Protein AF-A0A3B8S6P2-F1 (afdb_monomer)

Mean predicted aligned error: 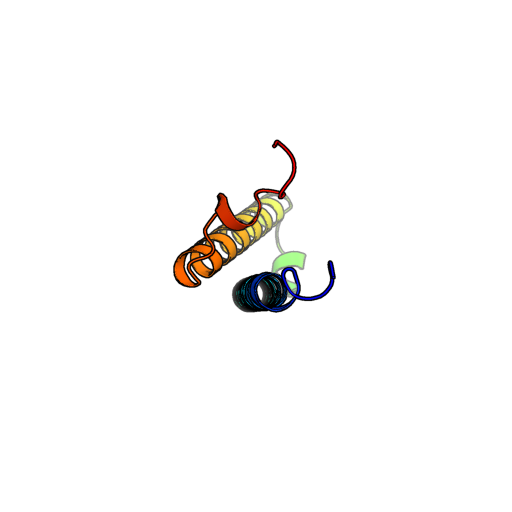9.03 Å

Solvent-accessible surface area (backbone atoms only — not comparable to full-atom values): 4838 Å² total; per-residue (Å²): 133,99,79,76,90,67,54,68,66,51,51,50,50,50,50,50,51,51,51,17,49,51,52,19,50,53,50,40,62,70,68,52,75,55,70,68,54,62,70,73,44,51,74,69,55,49,54,49,54,51,50,49,46,51,51,54,28,51,51,44,29,54,50,40,35,55,75,71,61,66,55,75,74,75,73,59,71,99,77,88,132

pLDDT: mean 81.16, std 15.36, range [38.09, 95.69]

Secondary structure (DSSP, 8-state):
--SSSSSHHHHHHHHHHHHHHHHHHHHHHHHPPPHHHHHHS-HHHHHHHHHHHHHHHHHHHHHHHHHTT--GGGG--S---

Radius of gyration: 18.37 Å; Cα contacts (8 Å, |Δi|>4): 31; chains: 1; bounding box: 38×27×55 Å

Foldseek 3Di:
DPPPDCPPVVVLVVVLLVVLLVQLVVQLVVLPDDPVCVVPDDPVVNVVSVVVSVVSSVVSSVVSCVVSVPDPVSVDPPPDD

Structure (mmCIF, N/CA/C/O backbone):
data_AF-A0A3B8S6P2-F1
#
_entry.id   AF-A0A3B8S6P2-F1
#
loop_
_atom_site.group_PDB
_atom_site.id
_atom_site.type_symbol
_atom_site.label_atom_id
_atom_site.label_alt_id
_atom_site.label_comp_id
_atom_site.label_asym_id
_atom_site.label_entity_id
_atom_site.label_seq_id
_atom_site.pdbx_PDB_ins_code
_atom_site.Cartn_x
_atom_site.Cartn_y
_atom_site.Cartn_z
_atom_site.occupancy
_atom_site.B_iso_or_equiv
_atom_site.auth_seq_id
_atom_site.auth_comp_id
_atom_site.auth_asym_id
_atom_site.auth_atom_id
_atom_site.pdbx_PDB_model_num
ATOM 1 N N . GLY A 1 1 ? -16.236 2.838 37.648 1.00 43.00 1 GLY A N 1
ATOM 2 C CA . GLY A 1 1 ? -14.927 2.250 37.305 1.00 43.00 1 GLY A CA 1
ATOM 3 C C . GLY A 1 1 ? -14.713 2.355 35.811 1.00 43.00 1 GLY A C 1
ATOM 4 O O . GLY A 1 1 ? -15.480 1.769 35.064 1.00 43.00 1 GLY A O 1
ATOM 5 N N . LYS A 1 2 ? -13.736 3.155 35.374 1.00 50.22 2 LYS A N 1
ATOM 6 C CA . LYS A 1 2 ? -13.503 3.562 33.973 1.00 50.22 2 LYS A CA 1
ATOM 7 C C . LYS A 1 2 ? -12.554 2.607 33.214 1.00 50.22 2 LYS A C 1
ATOM 9 O O . LYS A 1 2 ? -11.637 3.066 32.552 1.00 50.22 2 LYS A O 1
ATOM 14 N N . GLY A 1 3 ? -12.725 1.289 33.361 1.00 52.78 3 GLY A N 1
ATOM 15 C CA . GLY A 1 3 ? -11.728 0.305 32.893 1.00 52.78 3 GLY A CA 1
ATOM 16 C C . GLY A 1 3 ? -1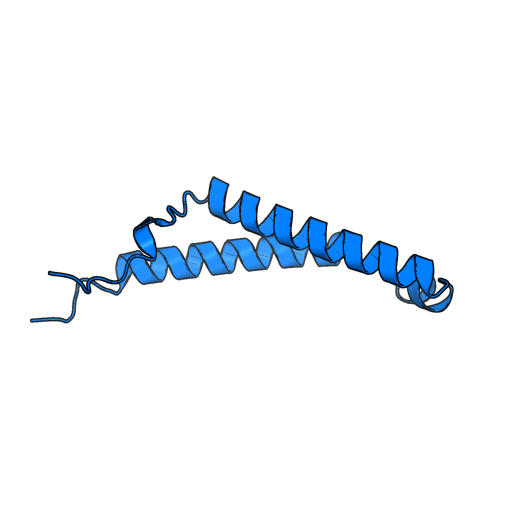2.179 -0.710 31.835 1.00 52.78 3 GLY A C 1
ATOM 17 O O . GLY A 1 3 ? -11.338 -1.446 31.343 1.00 52.78 3 GLY A O 1
ATOM 18 N N . GLY A 1 4 ? -13.472 -0.794 31.494 1.00 51.19 4 GLY A N 1
ATOM 19 C CA . GLY A 1 4 ? -14.003 -1.942 30.732 1.00 51.19 4 GLY A CA 1
ATOM 20 C C . GLY A 1 4 ? -14.551 -1.663 29.328 1.00 51.19 4 GLY A C 1
ATOM 21 O O . GLY A 1 4 ? -14.800 -2.610 28.591 1.00 51.19 4 GLY A O 1
ATOM 22 N N . LEU A 1 5 ? -14.751 -0.398 28.941 1.00 54.47 5 LEU A N 1
ATOM 23 C CA . LEU A 1 5 ? -15.512 -0.034 27.730 1.00 54.47 5 LEU A CA 1
ATOM 24 C C . LEU A 1 5 ? -14.646 0.328 26.506 1.00 54.47 5 LEU A C 1
ATOM 26 O O . LEU A 1 5 ? -15.195 0.662 25.466 1.00 54.47 5 LEU A O 1
ATOM 30 N N . LEU A 1 6 ? -13.312 0.254 26.606 1.00 59.69 6 LEU A N 1
ATOM 31 C CA . LEU A 1 6 ? -12.391 0.643 25.522 1.00 59.69 6 LEU A CA 1
ATOM 32 C C . LEU A 1 6 ? -11.605 -0.521 24.904 1.00 59.69 6 LEU A C 1
ATOM 34 O O . LEU A 1 6 ? -10.903 -0.301 23.928 1.00 59.69 6 LEU A O 1
ATOM 38 N N . THR A 1 7 ? -11.679 -1.747 25.430 1.00 61.19 7 THR A N 1
ATOM 39 C CA . THR A 1 7 ? -10.779 -2.819 24.962 1.00 61.19 7 THR A CA 1
ATOM 40 C C . THR A 1 7 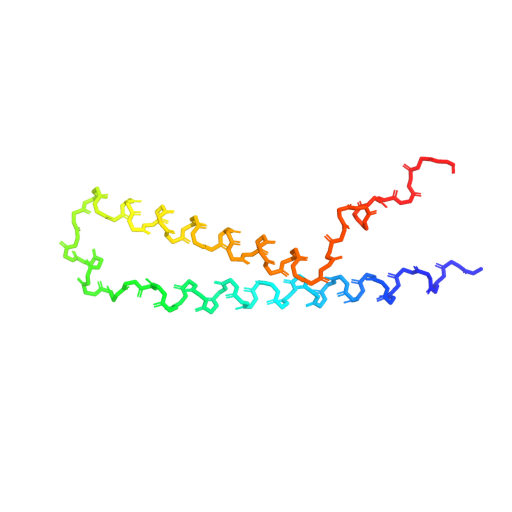? -11.370 -3.655 23.833 1.00 61.19 7 THR A C 1
ATOM 42 O O . THR A 1 7 ? -10.681 -3.888 22.851 1.00 61.19 7 THR A O 1
ATOM 45 N N . SER A 1 8 ? -12.621 -4.119 23.930 1.00 66.81 8 SER A N 1
ATOM 46 C CA . SER A 1 8 ? -13.134 -5.116 22.971 1.00 66.81 8 SER A CA 1
ATOM 47 C C . SER A 1 8 ? -13.383 -4.546 21.573 1.00 66.81 8 SER A C 1
ATOM 49 O O . SER A 1 8 ? -12.944 -5.145 20.593 1.00 66.81 8 SER A O 1
ATOM 51 N N . ASP A 1 9 ? -14.036 -3.388 21.464 1.00 74.25 9 ASP A N 1
ATOM 52 C CA . ASP A 1 9 ? -14.295 -2.759 20.163 1.00 74.25 9 ASP A CA 1
ATOM 53 C C . ASP A 1 9 ? -13.008 -2.211 19.537 1.00 74.25 9 ASP A C 1
ATOM 55 O O . ASP A 1 9 ? -12.747 -2.447 18.360 1.00 74.25 9 ASP A O 1
ATOM 59 N N . TYR A 1 10 ? -12.134 -1.598 20.342 1.00 76.88 10 TYR A N 1
ATOM 60 C CA . TYR A 1 10 ? -10.813 -1.160 19.887 1.00 76.88 10 TYR A CA 1
ATOM 61 C C . TYR A 1 10 ? -9.952 -2.331 19.399 1.00 76.88 10 TYR A C 1
ATOM 63 O O . TYR A 1 10 ? -9.329 -2.239 18.347 1.00 76.88 10 TYR A O 1
ATOM 71 N N . TRP A 1 11 ? -9.948 -3.459 20.116 1.00 79.81 11 TRP A N 1
ATOM 72 C CA . TRP A 1 11 ? -9.206 -4.656 19.713 1.00 79.81 11 TRP A CA 1
ATOM 73 C C . TRP A 1 11 ? -9.754 -5.268 18.421 1.00 79.81 11 TRP A C 1
ATOM 75 O O . TRP A 1 11 ? -8.981 -5.680 17.559 1.00 79.81 11 TRP A O 1
ATOM 85 N N . ARG A 1 12 ? -11.082 -5.284 1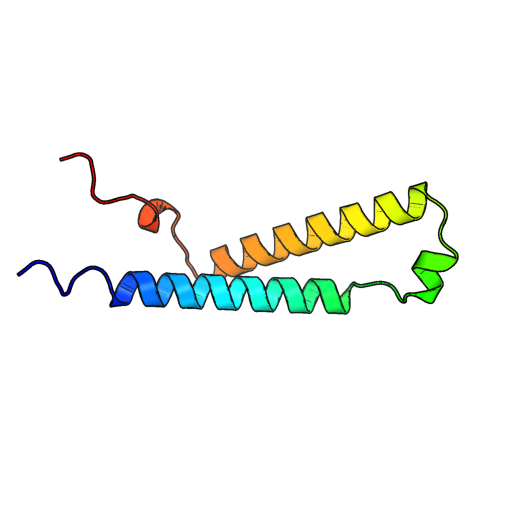8.244 1.00 81.50 12 ARG A N 1
ATOM 86 C CA . ARG A 1 12 ? -11.719 -5.712 16.988 1.00 81.50 12 ARG A CA 1
ATOM 87 C C . ARG A 1 12 ? -11.320 -4.808 15.824 1.00 81.50 12 ARG A C 1
ATOM 89 O O . ARG A 1 12 ? -10.932 -5.330 14.783 1.00 81.50 12 ARG A O 1
ATOM 96 N N . LEU A 1 13 ? -11.349 -3.487 16.007 1.00 82.50 13 LEU A N 1
ATOM 97 C CA . LEU A 1 13 ? -10.893 -2.527 14.996 1.00 82.50 13 LEU A CA 1
ATOM 98 C C . LEU A 1 13 ? -9.411 -2.724 14.668 1.00 82.50 13 LEU A C 1
ATOM 100 O O . LEU A 1 13 ? -9.043 -2.748 13.498 1.00 82.50 13 LEU A O 1
ATOM 104 N N . LEU A 1 14 ? -8.568 -2.918 15.684 1.00 85.12 14 LEU A N 1
ATOM 105 C CA . LEU A 1 14 ? -7.136 -3.147 15.506 1.00 85.12 14 LEU A CA 1
ATOM 106 C C . LEU A 1 14 ? -6.885 -4.424 14.694 1.00 85.12 14 LEU A C 1
ATOM 108 O O . LEU A 1 14 ? -6.113 -4.387 13.741 1.00 85.12 14 LEU A O 1
ATOM 112 N N . LEU A 1 15 ? -7.589 -5.522 14.992 1.00 87.88 15 LEU A N 1
ATOM 113 C CA . LEU A 1 15 ? -7.514 -6.758 14.207 1.00 87.88 15 LEU A CA 1
ATOM 114 C C . LEU A 1 15 ? -8.019 -6.580 12.768 1.00 87.88 15 LEU A C 1
ATOM 116 O O . LEU A 1 15 ? -7.406 -7.113 11.848 1.00 87.88 15 LEU A O 1
ATOM 120 N N . GLN A 1 16 ? -9.100 -5.826 12.554 1.00 87.75 16 GLN A N 1
ATOM 121 C CA . GLN A 1 16 ? -9.615 -5.529 11.211 1.00 87.75 16 GLN A CA 1
ATOM 122 C C . GLN A 1 16 ? -8.613 -4.706 10.394 1.00 87.75 16 GLN A C 1
ATOM 124 O O . GLN A 1 16 ? -8.346 -5.036 9.241 1.00 87.75 16 GLN A O 1
ATOM 129 N N . VAL A 1 17 ? -8.016 -3.674 10.993 1.00 88.88 17 VAL A N 1
ATOM 130 C CA . VAL A 1 17 ? -6.969 -2.867 10.353 1.00 88.88 17 VAL A CA 1
ATOM 131 C C . VAL A 1 17 ? -5.742 -3.725 10.064 1.00 88.88 17 VAL A C 1
ATOM 133 O O . VAL A 1 17 ? -5.225 -3.680 8.953 1.00 88.88 17 VAL A O 1
ATOM 136 N N . LEU A 1 18 ? -5.305 -4.551 11.017 1.00 92.31 18 LEU A N 1
ATOM 137 C CA . LEU A 1 18 ? -4.164 -5.444 10.832 1.00 92.31 18 LEU A CA 1
ATOM 138 C C . LEU A 1 18 ? -4.412 -6.429 9.683 1.00 92.31 18 LEU A C 1
ATOM 140 O O . LEU A 1 18 ? -3.545 -6.605 8.831 1.00 92.31 18 LEU A O 1
ATOM 144 N N . LEU A 1 19 ? -5.611 -7.009 9.603 1.00 91.94 19 LEU A N 1
ATOM 145 C CA . LEU A 1 19 ? -5.999 -7.882 8.500 1.00 91.94 19 LEU A CA 1
ATOM 146 C C . LEU A 1 19 ? -6.034 -7.132 7.159 1.00 91.94 19 LEU A C 1
ATOM 148 O O . LEU A 1 19 ? -5.528 -7.645 6.163 1.00 91.94 19 LEU A O 1
ATOM 152 N N . ALA A 1 20 ? -6.570 -5.909 7.125 1.00 92.56 20 ALA A N 1
ATOM 153 C CA . ALA A 1 20 ? -6.579 -5.076 5.924 1.00 92.56 20 ALA A CA 1
ATOM 154 C C . ALA A 1 20 ? -5.158 -4.719 5.455 1.00 92.56 20 ALA A C 1
ATOM 156 O O . ALA A 1 20 ? -4.878 -4.756 4.257 1.00 92.56 20 ALA A O 1
ATOM 157 N N . VAL A 1 21 ? -4.241 -4.430 6.385 1.00 93.25 21 VAL A N 1
ATOM 158 C CA . VAL A 1 21 ? -2.821 -4.193 6.085 1.00 93.25 21 VAL A CA 1
ATOM 159 C C . VAL A 1 21 ? -2.160 -5.462 5.551 1.00 93.25 21 VAL A C 1
ATOM 161 O O . VAL A 1 21 ? -1.455 -5.392 4.549 1.00 93.25 21 VAL A O 1
ATOM 164 N N . LEU A 1 22 ? -2.406 -6.625 6.160 1.00 95.38 22 LEU A N 1
ATOM 165 C CA . LEU A 1 22 ? -1.867 -7.897 5.670 1.00 95.38 22 LEU A CA 1
ATOM 166 C C . LEU A 1 22 ? -2.345 -8.208 4.247 1.00 95.38 22 LEU A C 1
ATOM 168 O O . LEU A 1 22 ? -1.538 -8.611 3.412 1.00 95.38 22 LEU A O 1
ATOM 172 N N . LEU A 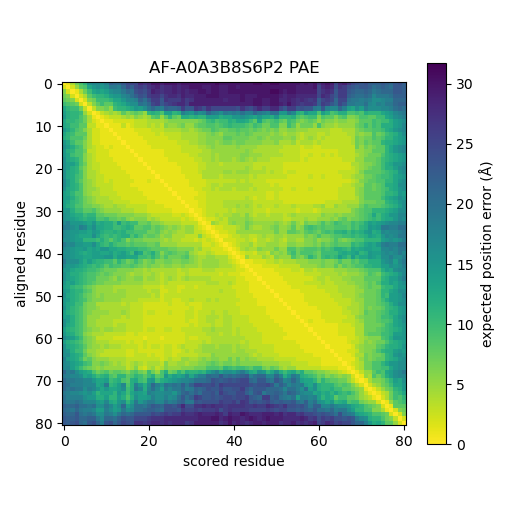1 23 ? -3.625 -7.964 3.945 1.00 93.62 23 LEU A N 1
ATOM 173 C CA . LEU A 1 23 ? -4.167 -8.115 2.592 1.00 93.62 23 LEU A CA 1
ATOM 174 C C . LEU A 1 23 ? -3.527 -7.135 1.605 1.00 93.62 23 LEU A C 1
ATOM 176 O O . LEU A 1 23 ? -3.130 -7.543 0.516 1.00 93.62 23 LEU A O 1
ATOM 180 N N . MET A 1 24 ? -3.373 -5.865 1.991 1.00 94.19 24 MET A N 1
ATOM 181 C CA . MET A 1 24 ? -2.679 -4.866 1.178 1.00 94.19 24 MET A CA 1
ATOM 182 C C . MET A 1 24 ? -1.247 -5.305 0.856 1.00 94.19 24 MET A C 1
ATOM 184 O O . MET A 1 24 ? -0.838 -5.265 -0.301 1.00 94.19 24 MET A O 1
ATOM 188 N N . VAL A 1 25 ? -0.495 -5.748 1.866 1.00 95.19 25 VAL A N 1
ATOM 189 C CA . VAL A 1 25 ? 0.887 -6.214 1.697 1.00 95.19 25 VAL A CA 1
ATOM 190 C C . VAL A 1 25 ? 0.937 -7.434 0.783 1.00 95.19 25 VAL A C 1
ATOM 192 O O . VAL A 1 25 ? 1.764 -7.462 -0.122 1.00 95.19 25 VAL A O 1
ATOM 195 N N . ALA A 1 26 ? 0.040 -8.407 0.959 1.00 94.31 26 ALA A N 1
ATOM 196 C CA . ALA A 1 26 ? -0.017 -9.588 0.101 1.00 94.31 26 ALA A CA 1
ATOM 197 C C . ALA A 1 26 ? -0.247 -9.220 -1.375 1.00 94.31 26 ALA A C 1
ATOM 199 O O . ALA A 1 26 ? 0.444 -9.739 -2.249 1.00 94.31 26 ALA A O 1
ATOM 200 N N . VAL A 1 27 ? -1.164 -8.285 -1.656 1.00 93.62 27 VAL A N 1
ATOM 201 C CA . VAL A 1 27 ? -1.422 -7.808 -3.025 1.00 93.62 27 VAL A CA 1
ATOM 2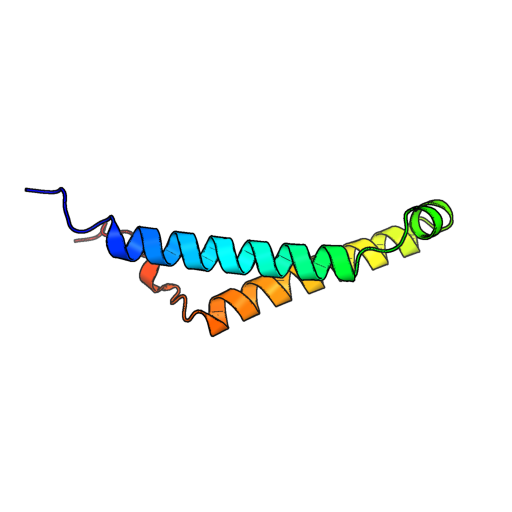02 C C . VAL A 1 27 ? -0.224 -7.048 -3.590 1.00 93.62 27 VAL A C 1
ATOM 204 O O . VAL A 1 27 ? 0.165 -7.305 -4.726 1.00 93.62 27 VAL A O 1
ATOM 207 N N . ILE A 1 28 ? 0.394 -6.153 -2.813 1.00 93.25 28 ILE A N 1
ATOM 208 C CA . ILE A 1 28 ? 1.586 -5.414 -3.257 1.00 93.25 28 ILE A CA 1
ATOM 209 C C . ILE A 1 28 ? 2.727 -6.379 -3.574 1.00 93.25 28 ILE A C 1
ATOM 211 O O . ILE A 1 28 ? 3.354 -6.235 -4.614 1.00 93.25 28 ILE A O 1
ATOM 215 N N . VAL A 1 29 ? 2.985 -7.366 -2.710 1.00 93.44 29 VAL A N 1
ATOM 216 C CA . VAL A 1 29 ? 4.038 -8.372 -2.923 1.00 93.44 29 VAL A CA 1
ATOM 217 C C . VAL A 1 29 ? 3.755 -9.207 -4.169 1.00 93.44 29 VAL A C 1
ATOM 219 O O . VAL A 1 29 ? 4.684 -9.521 -4.904 1.00 93.44 29 VAL A O 1
ATOM 222 N N . TRP A 1 30 ? 2.490 -9.530 -4.442 1.00 92.25 30 TRP A N 1
ATOM 223 C CA . TRP A 1 30 ? 2.116 -10.259 -5.653 1.00 92.25 30 TRP A CA 1
ATOM 224 C C . TRP A 1 30 ? 2.288 -9.409 -6.923 1.00 92.25 30 TRP A C 1
ATOM 226 O O . TRP A 1 30 ? 2.752 -9.910 -7.942 1.00 92.25 30 TRP A O 1
ATOM 236 N N . LEU A 1 31 ? 1.959 -8.117 -6.873 1.00 90.56 31 LEU A N 1
ATOM 237 C CA . LEU A 1 31 ? 2.156 -7.202 -8.003 1.00 90.56 31 LEU A CA 1
ATOM 238 C C . LEU A 1 31 ? 3.599 -6.701 -8.143 1.00 90.56 31 LEU A C 1
ATOM 240 O O . LEU A 1 31 ? 3.905 -6.040 -9.136 1.00 90.56 31 LEU A O 1
ATOM 244 N N . LEU A 1 32 ? 4.468 -6.954 -7.160 1.00 92.00 32 LEU A N 1
ATOM 245 C CA . LEU A 1 32 ? 5.810 -6.391 -7.123 1.00 92.00 32 LEU A CA 1
ATOM 246 C C . LEU A 1 32 ? 6.629 -6.919 -8.315 1.00 92.00 32 LEU A C 1
ATOM 248 O O . LEU A 1 32 ? 6.869 -8.125 -8.398 1.00 92.00 32 LEU A O 1
ATOM 252 N N . PRO A 1 33 ? 7.096 -6.043 -9.223 1.00 86.25 33 PRO A N 1
ATOM 253 C CA . PRO A 1 33 ? 7.923 -6.476 -10.339 1.00 86.25 33 PRO A CA 1
ATOM 254 C C . PRO A 1 33 ? 9.265 -7.016 -9.841 1.00 86.25 33 PRO A C 1
ATOM 256 O O . PRO A 1 33 ? 9.810 -6.529 -8.845 1.00 86.25 33 PRO A O 1
ATOM 259 N N . GLU A 1 34 ? 9.832 -7.977 -10.570 1.00 87.69 34 GLU A N 1
ATOM 260 C CA . GLU A 1 34 ? 11.151 -8.520 -10.251 1.00 87.69 34 GLU A CA 1
ATOM 261 C C . GLU A 1 34 ? 12.232 -7.433 -10.249 1.00 87.69 34 GLU A C 1
ATOM 263 O O . GLU A 1 34 ? 12.202 -6.477 -11.030 1.00 87.69 34 GLU A O 1
ATOM 268 N N . LEU A 1 35 ? 13.240 -7.607 -9.392 1.00 83.94 35 LEU A N 1
ATOM 269 C CA . LEU A 1 35 ? 14.330 -6.641 -9.216 1.00 83.94 35 LEU A CA 1
ATOM 270 C C . LEU A 1 35 ? 15.089 -6.360 -10.528 1.00 83.94 35 LEU A C 1
ATOM 272 O O . LEU A 1 35 ? 15.532 -5.238 -10.770 1.00 83.94 35 LEU A O 1
ATOM 276 N N . SER A 1 36 ? 15.195 -7.374 -11.391 1.00 85.00 36 SER A N 1
ATOM 277 C CA . SER A 1 36 ? 15.756 -7.293 -12.745 1.00 85.00 36 SER A CA 1
ATOM 278 C C . SER A 1 36 ? 14.972 -6.323 -13.640 1.00 85.00 36 SER A C 1
ATOM 280 O O . SER A 1 36 ? 15.576 -5.520 -14.354 1.00 85.00 36 SER A O 1
ATOM 282 N N . SER A 1 37 ? 13.640 -6.337 -13.545 1.00 84.00 37 SER A N 1
ATOM 283 C CA . SER A 1 37 ? 12.742 -5.442 -14.280 1.00 84.00 37 SER A CA 1
ATOM 284 C C . SER A 1 37 ? 12.932 -3.990 -13.842 1.00 84.00 37 SER A C 1
ATOM 286 O O . SER A 1 37 ? 13.096 -3.107 -14.681 1.00 84.00 37 SER A O 1
ATOM 288 N N . TRP A 1 38 ? 13.030 -3.732 -12.533 1.00 85.25 38 TRP A N 1
ATOM 289 C CA . TRP A 1 38 ? 13.326 -2.390 -12.012 1.00 85.25 38 TRP A CA 1
ATOM 290 C C . TRP A 1 38 ? 14.700 -1.882 -12.451 1.00 85.25 38 TRP A C 1
ATOM 292 O O . TRP A 1 38 ? 14.843 -0.707 -12.799 1.00 85.25 38 TRP A O 1
ATOM 302 N N . ALA A 1 39 ? 15.712 -2.754 -12.456 1.00 86.19 39 ALA A N 1
ATOM 303 C CA . ALA A 1 39 ? 17.067 -2.398 -12.865 1.00 86.19 39 ALA A CA 1
ATOM 304 C C . ALA A 1 39 ? 17.128 -1.987 -14.346 1.00 86.19 39 ALA A C 1
ATOM 306 O O . ALA A 1 39 ? 17.779 -0.993 -14.668 1.00 86.19 39 ALA A O 1
ATOM 307 N N . ALA A 1 40 ? 16.402 -2.694 -15.216 1.00 88.88 40 ALA A N 1
ATOM 308 C CA . ALA A 1 40 ? 16.330 -2.408 -16.649 1.00 88.88 40 ALA A CA 1
ATOM 309 C C . ALA A 1 40 ? 15.350 -1.274 -17.016 1.00 88.88 40 ALA A C 1
ATOM 311 O O . ALA A 1 40 ? 15.472 -0.682 -18.089 1.00 88.88 40 ALA A O 1
ATOM 312 N N . ALA A 1 41 ? 14.387 -0.955 -16.146 1.00 86.88 41 ALA A N 1
ATOM 313 C CA . ALA A 1 41 ? 13.378 0.067 -16.400 1.00 86.88 41 ALA A CA 1
ATOM 314 C C . ALA A 1 41 ? 13.965 1.489 -16.441 1.00 86.88 41 ALA A C 1
ATOM 316 O O . ALA A 1 41 ? 14.809 1.872 -15.625 1.00 86.88 41 ALA A O 1
ATOM 317 N N . SER A 1 42 ? 13.452 2.306 -17.364 1.00 89.31 42 SER A N 1
ATOM 318 C CA . SER A 1 42 ? 13.718 3.744 -17.410 1.00 89.31 42 SER A CA 1
ATOM 319 C C . SER A 1 42 ? 13.065 4.472 -16.227 1.00 89.31 42 SER A C 1
ATOM 321 O O . SER A 1 42 ? 12.141 3.967 -15.590 1.00 89.31 42 SER A O 1
ATOM 323 N N . TRP A 1 43 ? 13.518 5.695 -15.932 1.00 85.88 43 TRP A N 1
ATOM 324 C CA . TRP A 1 43 ? 13.001 6.486 -14.806 1.00 85.88 43 TRP A CA 1
ATOM 325 C C . TRP A 1 43 ? 11.476 6.679 -14.844 1.00 85.88 43 TRP A C 1
ATOM 327 O O . TRP A 1 43 ? 10.804 6.532 -13.827 1.00 85.88 43 TRP A O 1
ATOM 337 N N . THR A 1 44 ? 10.916 6.948 -16.025 1.00 89.12 44 THR A N 1
ATOM 338 C CA . THR A 1 44 ? 9.469 7.125 -16.209 1.00 89.12 44 THR A CA 1
ATOM 339 C C . THR A 1 44 ? 8.688 5.837 -15.961 1.00 89.12 44 THR A C 1
ATOM 341 O O . THR A 1 44 ? 7.655 5.886 -15.296 1.00 89.12 44 THR A O 1
ATOM 344 N N . ALA A 1 45 ? 9.193 4.693 -16.432 1.00 88.19 45 ALA A N 1
ATOM 345 C CA . ALA A 1 45 ? 8.581 3.387 -16.190 1.00 88.19 45 ALA A CA 1
ATOM 346 C C . ALA A 1 45 ? 8.569 3.049 -14.692 1.00 88.19 45 ALA A C 1
ATOM 348 O O . ALA A 1 45 ? 7.530 2.685 -14.153 1.00 88.19 45 ALA A O 1
ATOM 349 N N . ARG A 1 46 ? 9.676 3.313 -13.983 1.00 88.69 46 ARG A N 1
ATOM 350 C CA . ARG A 1 46 ? 9.746 3.146 -12.523 1.00 88.69 46 ARG A CA 1
ATOM 351 C C . ARG A 1 46 ? 8.695 3.984 -11.801 1.00 88.69 46 ARG A C 1
ATOM 353 O O . ARG A 1 46 ? 8.015 3.470 -10.924 1.00 88.69 46 ARG A O 1
ATOM 360 N N . CYS A 1 47 ? 8.538 5.262 -12.159 1.00 92.50 47 CYS A N 1
ATOM 361 C CA . CYS A 1 47 ? 7.513 6.116 -11.550 1.00 92.50 47 CYS A CA 1
ATOM 362 C C . CYS A 1 47 ? 6.091 5.602 -11.817 1.00 92.50 47 CYS A C 1
ATOM 364 O O . CYS A 1 47 ? 5.238 5.690 -10.930 1.00 92.50 47 CYS A O 1
ATOM 366 N N . TYR A 1 48 ? 5.839 5.076 -13.017 1.00 91.50 48 TYR A N 1
ATOM 367 C CA . TYR A 1 48 ? 4.547 4.505 -13.390 1.00 91.50 48 TYR A CA 1
ATOM 368 C C . TYR A 1 48 ? 4.226 3.251 -12.569 1.00 91.50 48 TYR A C 1
ATOM 370 O O . TYR A 1 48 ? 3.184 3.214 -11.915 1.00 91.50 48 TYR A O 1
ATOM 378 N N . ASP A 1 49 ? 5.148 2.288 -12.513 1.00 90.44 49 ASP A N 1
ATOM 379 C CA . ASP A 1 49 ? 4.986 1.047 -11.747 1.00 90.44 49 ASP A CA 1
ATOM 380 C C . ASP A 1 49 ? 4.766 1.337 -10.258 1.00 90.44 49 ASP A C 1
ATOM 382 O O . ASP A 1 49 ? 3.871 0.780 -9.623 1.00 90.44 49 ASP A O 1
ATOM 386 N N . LEU A 1 50 ? 5.526 2.283 -9.699 1.00 91.62 50 LEU A N 1
ATOM 387 C CA . LEU A 1 50 ? 5.412 2.676 -8.293 1.00 91.62 50 LEU A CA 1
ATOM 388 C C . LEU A 1 50 ? 4.069 3.359 -8.005 1.00 91.62 50 LEU A C 1
ATOM 390 O O . LEU A 1 50 ? 3.429 3.073 -6.995 1.00 91.62 50 LEU A O 1
ATOM 394 N N . SER A 1 51 ? 3.601 4.214 -8.918 1.00 93.81 51 SER A N 1
ATOM 395 C CA . SER A 1 51 ? 2.274 4.836 -8.819 1.00 93.81 51 SER A CA 1
ATOM 396 C C . SER A 1 51 ? 1.163 3.788 -8.880 1.00 93.81 51 SER A C 1
ATOM 398 O O . SER A 1 51 ? 0.215 3.848 -8.095 1.00 93.81 51 SER A O 1
ATOM 400 N N . MET A 1 52 ? 1.296 2.798 -9.765 1.00 93.00 52 MET A N 1
ATOM 401 C CA . MET A 1 52 ? 0.331 1.712 -9.910 1.00 93.00 52 MET A CA 1
ATOM 402 C C . MET A 1 52 ? 0.287 0.827 -8.657 1.00 93.00 52 MET A C 1
ATOM 404 O O . MET A 1 52 ? -0.803 0.535 -8.166 1.00 93.00 52 MET A O 1
ATOM 408 N N . LEU A 1 53 ? 1.444 0.487 -8.078 1.00 93.31 53 LEU A N 1
ATOM 409 C CA . LEU A 1 53 ? 1.543 -0.236 -6.805 1.00 93.31 53 LEU A CA 1
ATOM 410 C C . LEU A 1 53 ? 0.907 0.542 -5.646 1.00 93.31 53 LEU A C 1
ATOM 412 O O . LEU A 1 53 ? 0.158 -0.037 -4.860 1.00 93.31 53 LEU A O 1
ATOM 416 N N . CYS A 1 54 ? 1.146 1.853 -5.557 1.00 94.62 54 CYS A N 1
ATOM 417 C CA . CYS A 1 54 ? 0.529 2.709 -4.541 1.00 94.62 54 CYS A CA 1
ATOM 418 C C . CYS A 1 54 ? -1.001 2.729 -4.659 1.00 94.62 54 CYS A C 1
ATOM 420 O O . CYS A 1 54 ? -1.699 2.566 -3.657 1.00 94.62 54 CYS A O 1
ATOM 422 N N . ILE A 1 55 ? -1.535 2.896 -5.874 1.00 95.69 55 ILE A N 1
ATOM 423 C CA . ILE A 1 55 ? -2.984 2.904 -6.120 1.00 95.69 55 ILE A CA 1
ATOM 424 C C . ILE A 1 55 ? -3.584 1.522 -5.829 1.00 95.69 55 ILE A C 1
ATOM 426 O O . ILE A 1 55 ? -4.622 1.433 -5.170 1.00 95.69 55 ILE A O 1
ATOM 430 N N . ALA A 1 56 ? -2.934 0.439 -6.261 1.00 93.94 56 ALA A N 1
ATOM 431 C CA . ALA A 1 56 ? -3.381 -0.928 -5.997 1.00 93.94 56 ALA A CA 1
ATOM 432 C C . ALA A 1 56 ? -3.392 -1.248 -4.492 1.00 93.94 56 ALA A C 1
ATOM 434 O O . ALA A 1 56 ? -4.367 -1.797 -3.976 1.00 93.94 56 ALA A O 1
ATOM 435 N N . GLY A 1 57 ? -2.350 -0.843 -3.763 1.00 93.31 57 GLY A N 1
ATOM 436 C CA . GLY A 1 57 ? -2.285 -0.980 -2.310 1.00 93.31 57 GLY A CA 1
ATOM 437 C C . GLY A 1 57 ? -3.396 -0.200 -1.607 1.00 93.31 57 GLY A C 1
ATOM 438 O O . GLY A 1 57 ? -4.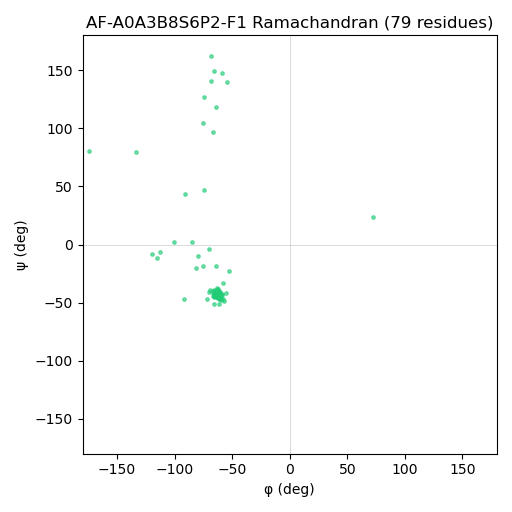156 -0.768 -0.821 1.00 93.31 57 GLY A O 1
ATOM 439 N N . LEU A 1 58 ? -3.552 1.084 -1.945 1.00 93.81 58 LEU A N 1
ATOM 440 C CA . LEU A 1 58 ? -4.581 1.946 -1.362 1.00 93.81 58 LEU A CA 1
ATOM 441 C C . LEU A 1 58 ? -5.993 1.404 -1.616 1.00 93.81 58 LEU A C 1
ATOM 443 O O . LEU A 1 58 ? -6.796 1.311 -0.690 1.00 93.81 58 LEU A O 1
ATOM 447 N N . THR A 1 59 ? -6.298 1.029 -2.858 1.00 94.38 59 THR A N 1
ATOM 448 C CA . THR A 1 59 ? -7.614 0.485 -3.224 1.00 94.38 59 THR A CA 1
ATOM 449 C C . THR A 1 59 ? -7.895 -0.828 -2.501 1.00 94.38 59 THR A C 1
ATOM 451 O O . THR A 1 59 ? -8.975 -0.979 -1.935 1.00 94.38 59 THR A O 1
ATOM 454 N N . THR A 1 60 ? -6.915 -1.733 -2.418 1.00 93.81 60 THR A N 1
ATOM 455 C CA . THR A 1 60 ? -7.040 -2.992 -1.665 1.00 93.81 60 THR A CA 1
ATOM 456 C C . THR A 1 60 ? -7.317 -2.736 -0.187 1.00 93.81 60 THR A C 1
ATOM 458 O O . THR A 1 60 ? -8.224 -3.344 0.377 1.00 93.81 60 THR A O 1
ATOM 461 N N . TYR A 1 61 ? -6.582 -1.815 0.441 1.00 90.69 61 TYR A N 1
ATOM 462 C CA . TYR A 1 61 ? -6.779 -1.465 1.846 1.00 90.69 61 TYR A CA 1
ATOM 463 C C . TYR A 1 61 ? -8.181 -0.900 2.104 1.00 90.69 61 TYR A C 1
ATOM 465 O O . TYR A 1 61 ? -8.873 -1.350 3.017 1.00 90.69 61 TYR A O 1
ATOM 473 N N . LEU A 1 62 ? -8.636 0.042 1.271 1.00 91.00 62 LEU A N 1
ATOM 474 C CA . LEU A 1 62 ? -9.971 0.631 1.392 1.00 91.00 62 LEU A CA 1
ATOM 475 C C . LEU A 1 62 ? -11.077 -0.409 1.181 1.00 91.00 62 LEU A C 1
ATOM 477 O O . LEU A 1 62 ? -12.031 -0.438 1.956 1.00 91.00 62 LEU A O 1
ATOM 481 N N . ILE A 1 63 ? -10.938 -1.285 0.181 1.00 91.75 63 ILE A N 1
ATOM 482 C CA . ILE A 1 63 ? -11.887 -2.378 -0.068 1.00 91.75 63 ILE A CA 1
ATOM 483 C C . ILE A 1 63 ? -11.903 -3.345 1.118 1.00 91.75 63 ILE A C 1
ATOM 485 O O . ILE A 1 63 ? -12.980 -3.700 1.588 1.00 91.75 63 ILE A O 1
ATOM 489 N N . ALA A 1 64 ? -10.740 -3.738 1.642 1.00 91.19 64 ALA A N 1
ATOM 490 C CA . ALA A 1 64 ? -10.648 -4.636 2.788 1.00 91.19 64 ALA A CA 1
ATOM 491 C C . ALA A 1 64 ? -11.332 -4.040 4.026 1.00 91.19 64 ALA A C 1
ATOM 493 O O . ALA A 1 64 ? -12.151 -4.711 4.651 1.00 91.19 64 ALA A O 1
ATOM 494 N N . LEU A 1 65 ? -11.070 -2.768 4.344 1.00 87.75 65 LEU A N 1
ATOM 495 C CA . LEU A 1 65 ? -11.750 -2.067 5.438 1.00 87.75 65 LEU A CA 1
ATOM 496 C C . LEU A 1 65 ? -13.265 -1.971 5.220 1.00 87.75 65 LEU A C 1
ATOM 498 O O . LEU A 1 65 ? -14.036 -2.135 6.168 1.00 87.75 65 LEU A O 1
ATOM 502 N N . TRP A 1 66 ? -13.691 -1.721 3.981 1.00 86.56 66 TRP A N 1
ATOM 503 C CA . TRP A 1 66 ? -15.103 -1.630 3.624 1.00 86.56 66 TRP A CA 1
ATOM 504 C C . TRP A 1 66 ? -15.816 -2.979 3.786 1.00 86.56 66 TRP A C 1
ATOM 506 O O . TRP A 1 66 ? -16.870 -3.041 4.418 1.00 86.56 66 TRP A O 1
ATOM 516 N N . VAL A 1 67 ? -15.204 -4.070 3.311 1.00 87.06 67 VAL A N 1
ATOM 517 C CA . VAL A 1 67 ? -15.702 -5.449 3.468 1.00 87.06 67 VAL A CA 1
ATOM 518 C C . VAL A 1 67 ? -15.732 -5.870 4.938 1.00 87.06 67 VAL A C 1
ATOM 520 O O . VAL A 1 67 ? -16.690 -6.502 5.377 1.00 87.06 67 VAL A O 1
ATOM 523 N N . LEU A 1 68 ? -14.724 -5.480 5.722 1.00 83.00 68 LEU A N 1
ATOM 524 C CA . LEU A 1 68 ? -14.666 -5.736 7.166 1.00 83.00 68 LEU A CA 1
ATOM 525 C C . LEU A 1 68 ? -15.688 -4.909 7.965 1.00 83.00 68 LEU A C 1
ATOM 527 O O . LEU A 1 68 ? -15.821 -5.103 9.174 1.00 83.00 68 LEU A O 1
ATOM 531 N N . GLY A 1 69 ? -16.433 -4.015 7.308 1.00 75.75 69 GLY A N 1
ATOM 532 C CA . GLY A 1 69 ? -17.503 -3.241 7.925 1.00 75.75 69 GLY A CA 1
ATOM 533 C C . GLY A 1 69 ? -16.996 -2.151 8.867 1.00 75.75 69 GLY A C 1
ATOM 534 O O . GLY A 1 69 ? -17.735 -1.729 9.760 1.00 75.75 69 GLY A O 1
ATOM 535 N N . VAL A 1 70 ? -15.753 -1.684 8.683 1.00 69.56 70 VAL A N 1
ATOM 536 C CA . VAL A 1 70 ? -15.170 -0.605 9.488 1.00 69.56 70 VAL A CA 1
ATOM 537 C C . VAL A 1 70 ? -15.926 0.690 9.189 1.00 69.56 70 VAL A C 1
ATOM 539 O O . VAL A 1 70 ? -15.674 1.384 8.206 1.00 69.56 70 VAL A O 1
ATOM 542 N N . ARG A 1 71 ? -16.902 1.027 10.038 1.00 66.62 71 ARG A N 1
ATOM 543 C CA . ARG A 1 71 ? -17.609 2.309 9.961 1.00 66.62 71 ARG A CA 1
ATOM 544 C C . ARG A 1 71 ? -16.701 3.411 10.492 1.00 66.62 71 ARG A C 1
ATOM 546 O O . ARG A 1 71 ? -16.277 3.359 11.640 1.00 66.62 71 ARG A O 1
ATOM 553 N N . VAL A 1 72 ? -16.513 4.467 9.700 1.00 58.16 72 VAL A N 1
ATOM 554 C CA . VAL A 1 72 ? -15.745 5.681 10.059 1.00 58.16 72 VAL A CA 1
ATOM 555 C C . VAL A 1 72 ? -16.219 6.311 11.384 1.00 58.16 72 VAL A C 1
ATOM 557 O O . VAL A 1 72 ? -15.461 6.979 12.077 1.00 58.16 72 VAL A O 1
ATOM 560 N N . GLN A 1 73 ? -17.465 6.033 11.782 1.00 54.91 73 GLN A N 1
ATOM 561 C CA . GLN A 1 73 ? -18.059 6.437 13.060 1.00 54.91 73 GLN A CA 1
ATOM 562 C C . GLN A 1 73 ? -17.384 5.814 14.300 1.00 54.91 73 GLN A C 1
ATOM 564 O O . GLN A 1 73 ? -17.548 6.355 15.387 1.00 54.91 73 GLN A O 1
ATOM 569 N N . GLN A 1 74 ? -16.618 4.727 14.155 1.00 57.03 74 GLN A N 1
ATOM 570 C CA . GLN A 1 74 ? -15.837 4.093 15.230 1.00 57.03 74 GLN A CA 1
ATOM 571 C C . GLN A 1 74 ? -14.557 4.873 15.584 1.00 57.03 74 GLN A C 1
ATOM 573 O O . GLN A 1 74 ? -14.017 4.711 16.671 1.00 57.03 74 GLN A O 1
ATOM 578 N N . PHE A 1 75 ? -14.093 5.760 14.695 1.00 56.94 75 PHE A N 1
ATOM 579 C CA . PHE A 1 75 ? -12.982 6.682 14.969 1.00 56.94 75 PHE A CA 1
ATOM 580 C C . PHE 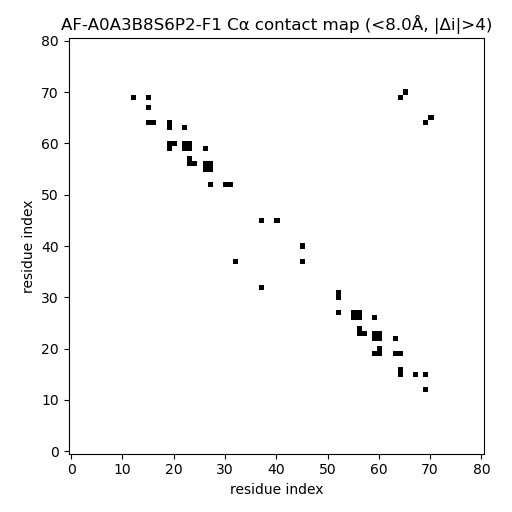A 1 75 ? -13.432 7.964 15.683 1.00 56.94 75 PHE A C 1
ATOM 582 O O . PHE A 1 75 ? -12.622 8.859 15.926 1.00 56.94 75 PHE A O 1
ATOM 589 N N . LYS A 1 76 ? -14.725 8.093 16.007 1.00 54.47 76 LYS A N 1
ATOM 590 C CA . LYS A 1 76 ? -15.239 9.257 16.723 1.00 54.47 76 LYS A CA 1
ATOM 591 C C . LYS A 1 76 ? -14.839 9.142 18.196 1.00 54.47 76 LYS A C 1
ATOM 593 O O . LYS A 1 76 ? -15.420 8.352 18.936 1.00 54.47 76 LYS A O 1
ATOM 598 N N . SER A 1 77 ? -13.836 9.924 18.597 1.00 54.56 77 SER A N 1
ATOM 599 C CA . SER A 1 77 ? -13.415 10.046 19.997 1.00 54.56 77 SER A CA 1
ATOM 600 C C . SER A 1 77 ? -14.617 10.427 20.880 1.00 54.56 77 SER A C 1
ATOM 602 O O . SER A 1 77 ? -15.429 11.257 20.452 1.00 54.56 77 SER A O 1
ATOM 604 N N . PRO A 1 78 ? -14.763 9.861 22.093 1.00 61.44 78 PRO A N 1
ATOM 605 C CA . PRO A 1 78 ? -15.847 10.184 23.023 1.00 61.44 78 PRO A CA 1
ATOM 606 C C . PRO A 1 78 ? -15.658 11.553 23.710 1.00 61.44 78 PRO A C 1
ATOM 608 O O . PRO A 1 78 ? -15.804 11.668 24.922 1.00 61.44 78 PRO A O 1
ATOM 611 N N . GLU A 1 79 ? -15.332 12.603 22.952 1.00 66.62 79 GLU A N 1
ATOM 612 C CA . GLU A 1 79 ? -15.021 13.934 23.486 1.00 66.62 79 GLU A CA 1
ATOM 613 C C . GLU A 1 79 ? -15.759 15.029 22.709 1.00 66.62 79 GLU A C 1
ATOM 615 O O . GLU A 1 79 ? -15.210 15.664 21.814 1.00 66.62 79 GLU A O 1
ATOM 620 N N . ALA A 1 80 ? -17.038 15.207 23.038 1.00 48.28 80 ALA A N 1
ATOM 621 C CA . ALA A 1 80 ? -17.755 16.485 22.996 1.00 48.28 80 ALA A CA 1
ATOM 622 C C . ALA A 1 80 ? -19.155 16.257 23.592 1.00 48.28 80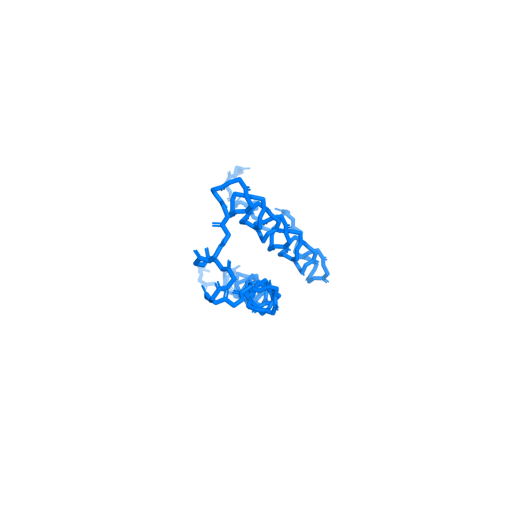 ALA A C 1
ATOM 624 O O . ALA A 1 80 ? -20.121 16.025 22.862 1.00 48.28 80 ALA A O 1
ATOM 625 N N . GLY A 1 81 ? -19.234 16.255 24.924 1.00 38.09 81 GLY A N 1
ATOM 626 C CA . GLY A 1 81 ? -20.466 16.136 25.705 1.00 38.09 81 GLY A CA 1
ATOM 627 C C . GLY A 1 81 ? -20.164 16.129 27.190 1.00 38.09 81 GLY A C 1
ATOM 628 O O . GLY A 1 81 ? -19.799 15.041 27.682 1.00 38.09 81 GLY A O 1
#

Sequence (81 aa):
GKGGLLTSDYWRLLLQVLLAVLLMVAVIVWLLPELSSWAAASWTARCYDLSMLCIAGLTTYLIALWVLGVRVQQFKSPEAG